Protein AF-A0A380E277-F1 (afdb_monomer)

Nearest PDB structures (foldseek):
  4lj7-assembly2_B  TM=9.696E-01  e=1.689E-12  Thermus thermophilus HB8
  4fcv-assembly1_A  TM=9.835E-01  e=6.042E-12  Thermus thermophilus HB8
  7uix-assembly1_B  TM=9.693E-01  e=2.028E-11  Escherichia coli
  8xoo-assembly1_S  TM=9.632E-01  e=1.785E-11  Streptomyces hawaiiensis
  8a8u-assembly1_D  TM=9.539E-01  e=4.949E-11  Mycobacterium tuberculosis

InterPro domains:
  IPR001270 ClpA/B family [PR00300] (23-41)
  IPR001270 ClpA/B family [PR00300] (52-70)
  IPR001270 ClpA/B family [PR00300] (85-92)
  IPR003959 ATPase, AAA-type, core [PF07724] (7-91)
  IPR027417 P-loop containing nucleoside triphosphate hydrolase [G3DSA:3.40.50.300] (3-92)
  IPR027417 P-loop containing nucleoside triphosphate hydrolase [SSF52540] (8-91)
  IPR028299 ClpA/B, conserved site 2 [PS00871] (8-26)
  IPR050130 ATP-dependent Clp protease/Chaperone ClpA/ClpB [PTHR11638] (8-91)

Solvent-accessible surface area (backbone atoms only — not comparable to full-atom values): 5011 Å² total; per-residue (Å²): 137,78,74,75,49,77,46,78,44,65,21,62,73,23,45,46,78,76,41,45,34,47,42,36,12,23,49,86,95,42,86,54,31,89,77,41,10,59,56,50,48,52,35,65,76,40,39,36,22,37,40,36,52,40,60,56,90,49,32,26,74,71,50,53,58,58,50,48,41,33,74,72,72,31,32,48,69,32,51,85,72,50,78,34,65,39,81,56,39,46,83,83

Structure (mmCIF, N/CA/C/O backbone):
data_AF-A0A380E277-F1
#
_entry.id   AF-A0A380E277-F1
#
loop_
_atom_site.group_PDB
_atom_site.id
_atom_site.type_symbol
_atom_site.label_atom_id
_atom_site.label_alt_id
_atom_site.label_comp_id
_atom_site.label_asym_id
_atom_site.label_entity_id
_atom_site.label_seq_id
_atom_site.pdbx_PDB_ins_code
_atom_site.Cartn_x
_atom_site.Cartn_y
_atom_site.Cartn_z
_atom_site.occupancy
_atom_site.B_iso_or_equiv
_atom_site.auth_seq_id
_atom_site.auth_comp_id
_atom_site.auth_asym_id
_atom_site.auth_atom_id
_atom_site.pdbx_PDB_model_num
ATOM 1 N N . MET A 1 1 ? -16.263 -0.204 15.166 1.00 56.19 1 MET A N 1
ATOM 2 C CA . MET A 1 1 ? -15.488 -0.798 14.058 1.00 56.19 1 MET A CA 1
ATOM 3 C C . MET A 1 1 ? -14.972 -2.143 14.544 1.00 56.19 1 MET A C 1
ATOM 5 O O . MET A 1 1 ? -14.288 -2.155 15.555 1.00 56.19 1 MET A O 1
ATOM 9 N N . ILE A 1 2 ? -15.383 -3.259 13.935 1.00 65.81 2 ILE A N 1
ATOM 10 C CA . ILE A 1 2 ? -14.845 -4.588 14.278 1.00 65.81 2 ILE A CA 1
ATOM 11 C C . ILE A 1 2 ? -13.743 -4.868 13.258 1.00 65.81 2 ILE A C 1
ATOM 13 O O . ILE A 1 2 ? -14.049 -5.018 12.076 1.00 65.81 2 ILE A O 1
ATOM 17 N N . LEU A 1 3 ? -12.486 -4.865 13.701 1.00 72.25 3 LEU A N 1
ATOM 18 C CA . LEU A 1 3 ? -11.344 -5.298 12.892 1.00 72.25 3 LEU A CA 1
ATOM 19 C C . LEU A 1 3 ? -11.507 -6.797 12.615 1.00 72.25 3 LEU A C 1
ATOM 21 O O . LEU A 1 3 ? -11.827 -7.557 13.529 1.00 72.25 3 LEU A O 1
ATOM 25 N N . LYS A 1 4 ? -11.376 -7.209 11.352 1.00 76.38 4 LYS A N 1
ATOM 26 C CA . LYS A 1 4 ? -11.711 -8.567 10.898 1.00 76.38 4 LYS A CA 1
ATOM 27 C C . LYS A 1 4 ? -10.493 -9.423 10.585 1.00 76.38 4 LYS A C 1
ATOM 29 O O . LYS A 1 4 ? -10.597 -10.642 10.685 1.00 76.38 4 LYS A O 1
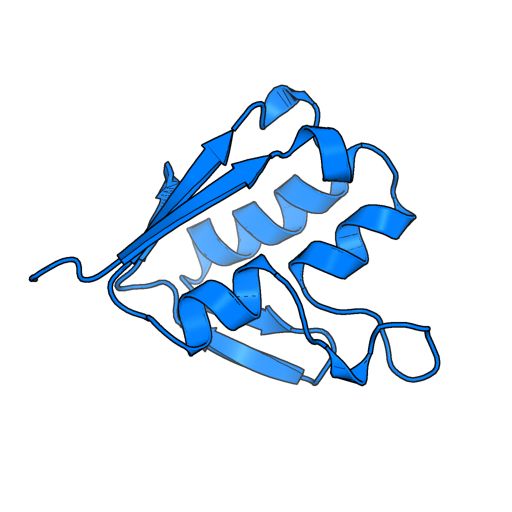ATOM 34 N N . THR A 1 5 ? -9.370 -8.814 10.212 1.00 90.25 5 THR A N 1
ATOM 35 C CA . THR A 1 5 ? -8.149 -9.538 9.842 1.00 90.25 5 THR A CA 1
ATOM 36 C C . THR A 1 5 ? -6.899 -8.851 10.375 1.00 90.25 5 THR A C 1
ATOM 38 O O . THR A 1 5 ? -6.892 -7.643 10.627 1.00 90.25 5 THR A O 1
ATOM 41 N N . TYR A 1 6 ? -5.857 -9.655 10.562 1.00 93.19 6 TYR A N 1
ATOM 42 C CA . TYR A 1 6 ? -4.511 -9.229 10.910 1.00 93.19 6 TYR A CA 1
ATOM 43 C C . TYR A 1 6 ? -3.558 -9.838 9.883 1.00 93.19 6 TYR A C 1
ATOM 45 O O . TYR A 1 6 ? -3.486 -11.063 9.776 1.00 93.19 6 TYR A O 1
ATOM 53 N N . ASP A 1 7 ? -2.856 -8.989 9.139 1.00 95.81 7 ASP A N 1
ATOM 54 C CA . ASP A 1 7 ? -1.870 -9.390 8.140 1.00 95.81 7 ASP A CA 1
ATOM 55 C C . ASP A 1 7 ? -0.511 -8.782 8.510 1.00 95.81 7 ASP A C 1
ATOM 57 O O . ASP A 1 7 ? -0.424 -7.629 8.933 1.00 95.81 7 ASP A O 1
ATOM 61 N N . ARG A 1 8 ? 0.565 -9.558 8.361 1.00 97.25 8 ARG A N 1
ATOM 62 C CA . ARG A 1 8 ? 1.940 -9.103 8.600 1.00 97.25 8 ARG A CA 1
ATOM 63 C C . ARG A 1 8 ? 2.701 -9.089 7.285 1.00 97.25 8 ARG A C 1
ATOM 65 O O . ARG A 1 8 ? 2.669 -10.080 6.556 1.00 97.25 8 ARG A O 1
ATOM 72 N N . ILE A 1 9 ? 3.401 -7.996 7.010 1.00 97.50 9 ILE A N 1
ATOM 73 C CA . ILE A 1 9 ? 4.285 -7.860 5.857 1.00 97.50 9 ILE A CA 1
ATOM 74 C C . ILE A 1 9 ? 5.694 -7.580 6.377 1.00 97.50 9 ILE A C 1
ATOM 76 O O . ILE A 1 9 ? 5.910 -6.599 7.082 1.00 97.50 9 ILE A O 1
ATOM 80 N N . ASP A 1 10 ? 6.628 -8.461 6.033 1.00 98.00 10 ASP A N 1
ATOM 81 C CA . ASP A 1 10 ? 8.047 -8.315 6.347 1.00 98.00 10 ASP A CA 1
ATOM 82 C C . ASP A 1 10 ? 8.690 -7.332 5.357 1.00 98.00 10 ASP A C 1
ATOM 84 O O . ASP A 1 10 ? 8.745 -7.589 4.152 1.00 98.00 10 ASP A O 1
ATOM 88 N N . MET A 1 11 ? 9.129 -6.173 5.847 1.00 98.12 11 MET A N 1
ATOM 89 C CA . MET A 1 11 ? 9.697 -5.104 5.025 1.00 98.12 11 MET A CA 1
ATOM 90 C C . MET A 1 11 ? 11.137 -5.394 4.582 1.00 98.12 11 MET A C 1
ATOM 92 O O . MET A 1 11 ? 11.616 -4.759 3.636 1.00 98.12 11 MET A O 1
ATOM 96 N N . SER A 1 12 ? 11.808 -6.391 5.169 1.00 97.62 12 SER A N 1
ATOM 97 C CA . SER A 1 12 ? 13.119 -6.858 4.698 1.00 97.62 12 SER A CA 1
ATOM 98 C C . SER A 1 12 ? 13.044 -7.485 3.297 1.00 97.62 12 SER A C 1
ATOM 100 O O . SER A 1 12 ? 13.988 -7.397 2.511 1.00 97.62 12 SER A O 1
ATOM 102 N N . GLU A 1 13 ? 11.877 -8.002 2.896 1.00 97.56 13 GLU A N 1
ATOM 103 C CA . GLU A 1 13 ? 11.627 -8.476 1.530 1.00 97.56 13 GLU A CA 1
ATOM 104 C C . GLU A 1 13 ? 11.623 -7.352 0.474 1.00 97.56 13 GLU A C 1
ATOM 106 O O . GLU A 1 13 ? 11.649 -7.617 -0.734 1.00 97.56 13 GLU A O 1
ATOM 111 N N . TYR A 1 14 ? 11.579 -6.095 0.916 1.00 97.50 14 TYR A N 1
ATOM 112 C CA . TYR A 1 14 ? 11.428 -4.904 0.084 1.00 97.50 14 TYR A CA 1
ATOM 113 C C . TYR A 1 14 ? 12.669 -4.004 0.095 1.00 97.50 14 TYR A C 1
ATOM 115 O O . TYR A 1 14 ? 12.578 -2.832 -0.262 1.00 97.50 14 TYR A O 1
ATOM 123 N N . MET A 1 15 ? 13.831 -4.541 0.477 1.00 97.81 15 MET A N 1
ATOM 124 C CA . MET A 1 15 ? 15.119 -3.829 0.478 1.00 97.81 15 MET A CA 1
ATOM 125 C C . MET A 1 15 ? 15.553 -3.359 -0.918 1.00 97.81 15 MET A C 1
ATOM 127 O O . MET A 1 15 ? 16.190 -2.318 -1.068 1.00 97.81 15 MET A O 1
ATOM 131 N N . GLU A 1 16 ? 15.201 -4.124 -1.949 1.00 97.06 16 GLU A N 1
ATOM 132 C CA . GLU A 1 16 ? 15.599 -3.852 -3.325 1.00 97.06 16 GLU A CA 1
ATOM 133 C C . GLU A 1 16 ? 14.531 -3.065 -4.086 1.00 97.06 16 GLU A C 1
ATOM 135 O O . GLU A 1 16 ? 13.337 -3.364 -4.016 1.00 97.06 16 GLU A O 1
ATOM 140 N N . LYS A 1 17 ? 14.959 -2.112 -4.921 1.00 92.56 17 LYS A N 1
ATOM 141 C CA . LYS A 1 17 ? 14.045 -1.235 -5.672 1.00 92.56 17 LYS A CA 1
ATOM 142 C C . LYS A 1 17 ? 13.001 -1.995 -6.500 1.00 92.56 17 LYS A C 1
ATOM 144 O O . LYS A 1 17 ? 11.845 -1.590 -6.577 1.00 92.56 17 LYS A O 1
ATOM 149 N N . HIS A 1 18 ? 13.393 -3.101 -7.129 1.00 91.00 18 HIS A N 1
ATOM 150 C CA . HIS A 1 18 ? 12.478 -3.902 -7.946 1.00 91.00 18 HIS A CA 1
ATOM 151 C C . HIS A 1 18 ? 11.440 -4.654 -7.096 1.00 91.00 18 HIS A C 1
ATOM 153 O O . HIS A 1 18 ? 10.316 -4.865 -7.555 1.00 91.00 18 HIS A O 1
ATOM 159 N N . ALA A 1 19 ? 11.775 -5.002 -5.850 1.00 93.88 19 ALA A N 1
ATOM 160 C CA . ALA A 1 19 ? 10.871 -5.693 -4.941 1.00 93.88 19 ALA A CA 1
ATOM 161 C C . ALA A 1 19 ? 9.720 -4.795 -4.465 1.00 93.88 19 ALA A C 1
ATOM 163 O O . ALA A 1 19 ? 8.633 -5.312 -4.228 1.00 93.88 19 ALA A O 1
ATOM 164 N N . VAL A 1 20 ? 9.906 -3.468 -4.425 1.00 94.62 20 VAL A N 1
ATOM 165 C CA . VAL A 1 20 ? 8.857 -2.480 -4.083 1.00 94.62 20 VAL A CA 1
ATOM 166 C C . VAL A 1 20 ? 7.600 -2.663 -4.933 1.00 94.62 20 VAL A C 1
ATOM 168 O O . VAL A 1 20 ? 6.482 -2.555 -4.433 1.00 94.62 20 VAL A O 1
ATOM 171 N N . SER A 1 21 ? 7.768 -3.024 -6.208 1.00 93.19 21 SER A N 1
ATOM 172 C CA . SER A 1 21 ? 6.637 -3.292 -7.098 1.00 93.19 21 SER A CA 1
ATOM 173 C C . SER A 1 21 ? 5.745 -4.434 -6.599 1.00 93.19 21 SER A C 1
ATOM 175 O O . SER A 1 21 ? 4.544 -4.377 -6.807 1.00 93.19 21 SER A O 1
ATOM 177 N N . ARG A 1 22 ? 6.256 -5.418 -5.845 1.00 94.00 22 ARG A N 1
ATOM 178 C CA . ARG A 1 22 ? 5.424 -6.491 -5.264 1.00 94.00 22 ARG A CA 1
ATOM 179 C C . ARG A 1 22 ? 4.421 -5.970 -4.228 1.00 94.00 22 ARG A C 1
ATOM 181 O O . ARG A 1 22 ? 3.384 -6.594 -4.026 1.00 94.00 22 ARG A O 1
ATOM 188 N N . LEU A 1 23 ? 4.673 -4.809 -3.616 1.00 95.25 23 LEU A N 1
ATOM 189 C CA . LEU A 1 23 ? 3.794 -4.225 -2.600 1.00 95.25 23 LEU A CA 1
ATOM 190 C C . LEU A 1 23 ? 2.493 -3.688 -3.224 1.00 95.25 23 LEU A C 1
ATOM 192 O O . LEU A 1 23 ? 1.414 -3.847 -2.651 1.00 95.25 23 LEU A O 1
ATOM 196 N N . ILE A 1 24 ? 2.598 -3.107 -4.427 1.00 94.88 24 ILE A N 1
ATOM 197 C CA . ILE A 1 24 ? 1.508 -2.430 -5.166 1.00 94.88 24 ILE A CA 1
ATOM 198 C C . ILE A 1 24 ? 1.148 -3.103 -6.509 1.00 94.88 24 ILE A C 1
ATOM 200 O O . ILE A 1 24 ? 0.249 -2.669 -7.230 1.00 94.88 24 ILE A O 1
ATOM 204 N N . GLY A 1 25 ? 1.847 -4.179 -6.848 1.00 93.75 25 GLY A N 1
ATOM 205 C CA . GLY A 1 25 ? 1.745 -4.944 -8.085 1.00 93.75 25 GLY A CA 1
ATOM 206 C C . GLY A 1 25 ? 2.764 -4.498 -9.137 1.00 93.75 25 GLY A C 1
ATOM 207 O O . GLY A 1 25 ? 3.156 -3.328 -9.205 1.00 93.75 25 GLY A O 1
ATOM 208 N N . ALA A 1 26 ? 3.197 -5.445 -9.970 1.00 91.56 26 ALA A N 1
ATOM 209 C CA . ALA A 1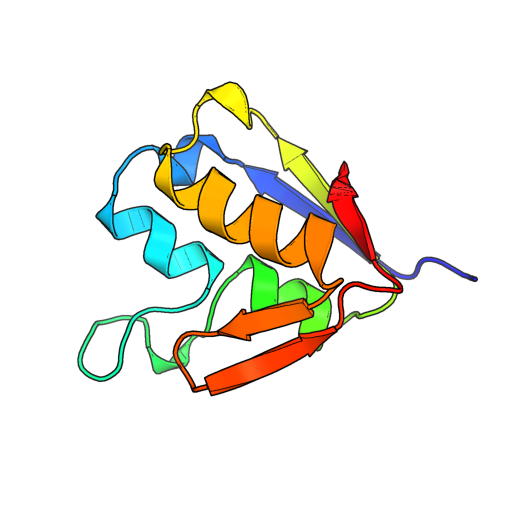 26 ? 4.118 -5.150 -11.057 1.00 91.56 26 ALA A CA 1
ATOM 210 C C . ALA A 1 26 ? 3.421 -4.336 -12.170 1.00 91.56 26 ALA A C 1
ATOM 212 O O . ALA A 1 26 ? 2.226 -4.531 -12.409 1.00 91.56 26 ALA A O 1
ATOM 213 N N . PRO A 1 27 ? 4.130 -3.445 -12.889 1.00 85.75 27 PRO A N 1
ATOM 214 C CA . PRO A 1 27 ? 3.555 -2.709 -14.014 1.00 85.75 27 PRO A CA 1
ATOM 215 C C . PRO A 1 27 ? 3.084 -3.638 -15.151 1.00 85.75 27 PRO A C 1
ATOM 217 O O . PRO A 1 27 ? 3.582 -4.763 -15.267 1.00 85.75 27 PRO A O 1
ATOM 220 N N . PRO A 1 28 ? 2.178 -3.180 -16.038 1.00 86.06 28 PRO A N 1
ATOM 221 C CA . PRO A 1 28 ? 1.799 -3.936 -17.229 1.00 86.06 28 PRO A CA 1
ATOM 222 C C . PRO A 1 28 ? 3.026 -4.369 -18.044 1.00 86.06 28 PRO A C 1
ATOM 224 O O . PRO A 1 28 ? 3.899 -3.555 -18.342 1.00 86.06 28 PRO A O 1
ATOM 227 N N . GLY A 1 29 ? 3.094 -5.655 -18.401 1.00 84.12 29 GLY A N 1
ATOM 228 C CA . GLY A 1 29 ? 4.218 -6.238 -19.148 1.00 84.12 29 GLY A CA 1
ATOM 229 C C . GLY A 1 29 ? 5.343 -6.836 -18.292 1.00 84.12 29 GLY A C 1
ATOM 230 O O . GLY A 1 29 ? 6.278 -7.399 -18.857 1.00 84.12 29 GLY A O 1
ATOM 231 N N . TYR A 1 30 ? 5.249 -6.771 -16.960 1.00 84.88 30 TYR A N 1
ATOM 232 C CA . TYR A 1 30 ? 6.186 -7.421 -16.035 1.00 84.88 30 TYR A CA 1
ATOM 233 C C . TYR A 1 30 ? 5.587 -8.689 -15.407 1.00 84.88 30 TYR A C 1
ATOM 235 O O . TYR A 1 30 ? 4.370 -8.818 -15.251 1.00 84.88 30 TYR A O 1
ATOM 243 N N . ILE A 1 31 ? 6.453 -9.634 -15.023 1.00 84.44 31 ILE A N 1
ATOM 244 C CA . ILE A 1 31 ? 6.054 -10.838 -14.275 1.00 84.44 31 ILE A CA 1
ATOM 245 C C . ILE A 1 31 ? 5.402 -10.410 -12.952 1.00 84.44 31 ILE A C 1
ATOM 247 O O . ILE A 1 31 ? 5.911 -9.521 -12.271 1.00 84.44 31 ILE A O 1
ATOM 251 N N . GLY A 1 32 ? 4.275 -11.036 -12.601 1.00 80.81 32 GLY A N 1
ATOM 252 C CA . GLY A 1 32 ? 3.512 -10.708 -11.392 1.00 80.81 32 GLY A CA 1
ATOM 253 C C . GLY A 1 32 ? 2.507 -9.562 -11.564 1.00 80.81 32 GLY A C 1
ATOM 254 O O . GLY A 1 32 ? 1.851 -9.187 -10.595 1.00 80.81 32 GLY A O 1
ATOM 255 N N . HIS A 1 33 ? 2.327 -9.018 -12.778 1.00 85.25 33 HIS A N 1
ATOM 256 C CA . HIS A 1 33 ? 1.297 -8.000 -13.028 1.00 85.25 33 HIS A CA 1
ATOM 257 C C . HIS A 1 33 ? -0.097 -8.512 -12.644 1.00 85.25 33 HIS A C 1
ATOM 259 O O . HIS A 1 33 ? -0.853 -7.820 -11.964 1.00 85.25 33 HIS A O 1
ATOM 265 N N . ASP A 1 34 ? -0.432 -9.751 -13.012 1.00 84.44 34 ASP A N 1
ATOM 266 C CA . ASP A 1 34 ? -1.761 -10.310 -12.762 1.00 84.44 34 ASP A CA 1
ATOM 267 C C . ASP A 1 34 ? -2.045 -10.593 -11.281 1.00 84.44 34 ASP A C 1
ATOM 269 O O . ASP A 1 34 ? -3.202 -10.487 -10.867 1.00 84.44 34 ASP A O 1
ATOM 273 N N . GLU A 1 35 ? -1.011 -10.824 -10.472 1.00 84.88 35 GLU A N 1
ATOM 274 C CA . GLU A 1 35 ? -1.113 -11.160 -9.045 1.00 84.88 35 GLU A CA 1
ATOM 275 C C . GLU A 1 35 ? -1.562 -9.967 -8.181 1.00 84.88 35 GLU A C 1
ATOM 277 O O . GLU A 1 35 ? -2.215 -10.156 -7.153 1.00 84.88 35 GLU A O 1
ATOM 282 N N . GLY A 1 36 ? -1.312 -8.734 -8.642 1.00 88.75 36 GLY A N 1
ATOM 283 C CA . GLY A 1 36 ? -1.564 -7.516 -7.868 1.00 88.75 36 GLY A CA 1
ATOM 284 C C . GLY A 1 36 ? -0.521 -7.298 -6.767 1.00 88.75 36 GLY A C 1
ATOM 285 O O . GLY A 1 36 ? 0.449 -8.040 -6.652 1.00 88.75 36 GLY A O 1
ATOM 286 N N . GLY A 1 37 ? -0.688 -6.237 -5.977 1.00 95.00 37 GLY A N 1
ATOM 287 C CA . GLY A 1 37 ? 0.242 -5.924 -4.892 1.00 95.00 37 GLY A CA 1
ATOM 288 C C . GLY A 1 37 ? -0.152 -6.567 -3.578 1.00 95.00 37 GLY A C 1
ATOM 289 O O . GL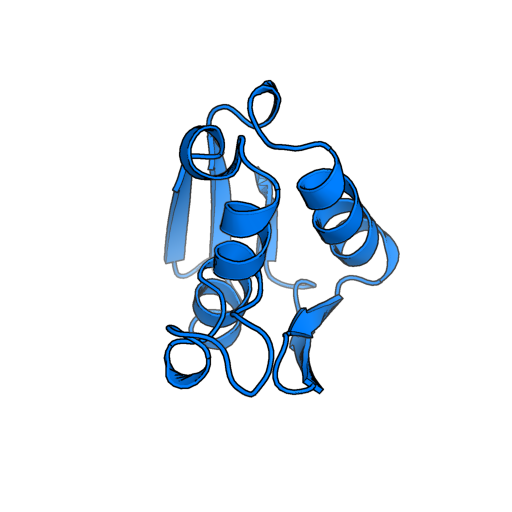Y A 1 37 ? -1.327 -6.499 -3.215 1.00 95.00 37 GLY A O 1
ATOM 290 N N . GLN A 1 38 ? 0.814 -7.108 -2.834 1.00 95.56 38 GLN A N 1
ATOM 291 C CA . GLN A 1 38 ? 0.577 -7.756 -1.541 1.00 95.56 38 GLN A CA 1
ATOM 292 C C . GLN A 1 38 ? -0.213 -6.854 -0.578 1.00 95.56 38 GLN A C 1
ATOM 294 O O . GLN A 1 38 ? -1.229 -7.283 -0.033 1.00 95.56 38 GLN A O 1
ATOM 299 N N . LEU A 1 39 ? 0.196 -5.590 -0.421 1.00 96.75 39 LEU A N 1
ATOM 300 C CA . LEU A 1 39 ? -0.473 -4.633 0.465 1.00 96.75 39 LEU A CA 1
ATOM 301 C C . LEU A 1 39 ? -1.853 -4.242 -0.077 1.00 96.75 39 LEU A C 1
ATOM 303 O O . LEU A 1 39 ? -2.854 -4.280 0.638 1.00 96.75 39 LEU A O 1
ATOM 307 N N . THR A 1 40 ? -1.912 -3.896 -1.364 1.00 96.44 40 THR A N 1
ATOM 308 C CA . THR A 1 40 ? -3.154 -3.436 -2.003 1.00 96.44 40 THR A CA 1
ATOM 309 C C . THR A 1 40 ? -4.232 -4.518 -2.022 1.00 96.44 40 THR A C 1
ATOM 311 O O . THR A 1 40 ? -5.396 -4.229 -1.764 1.00 96.44 40 THR A O 1
ATOM 314 N N . GLU A 1 41 ? -3.869 -5.776 -2.275 1.00 95.50 41 GLU A N 1
ATOM 315 C CA . GLU A 1 41 ? -4.807 -6.895 -2.318 1.00 95.50 41 GLU A CA 1
ATOM 316 C C . GLU A 1 41 ? -5.244 -7.334 -0.918 1.00 95.50 41 GLU A C 1
ATOM 318 O O . GLU A 1 41 ? -6.420 -7.665 -0.753 1.00 95.50 41 GLU A O 1
ATOM 323 N N . ALA A 1 42 ? -4.362 -7.285 0.090 1.00 95.00 42 ALA A N 1
ATOM 324 C CA . ALA A 1 42 ? -4.728 -7.564 1.480 1.00 95.00 42 ALA A CA 1
ATOM 325 C C . ALA A 1 42 ? -5.850 -6.625 1.954 1.00 95.00 42 ALA A C 1
ATOM 327 O O . ALA A 1 42 ? -6.912 -7.082 2.389 1.00 95.00 42 ALA A O 1
ATOM 328 N N . VAL A 1 43 ? -5.674 -5.316 1.748 1.00 96.50 43 VAL A N 1
ATOM 329 C CA . VAL A 1 43 ? -6.665 -4.301 2.137 1.00 96.50 43 VAL A CA 1
ATOM 330 C C . VAL A 1 43 ? -7.903 -4.333 1.242 1.00 96.50 43 VAL A C 1
ATOM 332 O O . VAL A 1 43 ? -9.026 -4.259 1.736 1.00 96.50 43 VAL A O 1
ATOM 335 N N . ARG A 1 44 ? -7.750 -4.524 -0.075 1.00 94.81 44 ARG A N 1
ATOM 336 C CA . ARG A 1 44 ? -8.897 -4.624 -0.994 1.00 94.81 44 ARG A CA 1
ATOM 337 C C . ARG A 1 44 ? -9.813 -5.802 -0.652 1.00 94.81 44 ARG A C 1
ATOM 339 O O . ARG A 1 44 ? -11.028 -5.687 -0.801 1.00 94.81 44 ARG A O 1
ATOM 346 N N . ARG A 1 45 ? -9.245 -6.937 -0.231 1.00 94.12 45 ARG A N 1
ATOM 347 C CA . ARG A 1 45 ? -10.008 -8.129 0.176 1.00 94.12 45 ARG A CA 1
ATOM 348 C C . ARG A 1 45 ? -10.610 -7.964 1.568 1.00 94.12 45 ARG A C 1
ATOM 350 O O . ARG A 1 45 ? -11.748 -8.378 1.772 1.00 94.12 45 ARG A O 1
ATOM 357 N N . ASN A 1 46 ? -9.883 -7.330 2.489 1.00 95.31 46 ASN A N 1
ATOM 358 C CA . ASN A 1 46 ? -10.317 -7.090 3.864 1.00 95.31 46 ASN A CA 1
ATOM 359 C C . ASN A 1 46 ? -10.080 -5.623 4.277 1.00 95.31 46 ASN A C 1
ATOM 361 O O . ASN A 1 46 ? -9.075 -5.321 4.920 1.00 95.31 46 ASN A O 1
ATOM 365 N N . PRO A 1 47 ? -11.019 -4.701 3.978 1.00 94.50 47 PRO A N 1
ATOM 366 C CA . PRO A 1 47 ? -10.827 -3.269 4.254 1.00 94.50 47 PRO A CA 1
ATOM 367 C C . PRO A 1 47 ? -10.774 -2.902 5.745 1.00 94.50 47 PRO A C 1
ATOM 369 O O . PRO A 1 47 ? -10.273 -1.841 6.106 1.00 94.50 47 PRO A O 1
ATOM 372 N N . TYR A 1 48 ? -11.319 -3.765 6.608 1.00 96.62 48 TYR A N 1
ATOM 373 C CA . TYR A 1 48 ? -11.318 -3.617 8.066 1.00 96.62 48 TYR A CA 1
ATOM 374 C C . TYR A 1 48 ? -10.223 -4.494 8.673 1.00 96.62 48 TYR A C 1
ATOM 376 O O . TYR A 1 48 ? -10.515 -5.554 9.235 1.00 96.62 48 TYR A O 1
ATOM 384 N N . SER A 1 49 ? -8.973 -4.080 8.519 1.00 95.06 49 SER A N 1
ATOM 385 C CA . SER A 1 49 ? -7.803 -4.893 8.851 1.00 95.06 49 SER A CA 1
ATOM 386 C C . SER A 1 49 ? -6.769 -4.124 9.664 1.00 95.06 49 SER A C 1
ATOM 388 O O . SER A 1 49 ? -6.789 -2.895 9.751 1.00 95.06 49 SER A O 1
ATOM 390 N N . VAL A 1 50 ? -5.877 -4.879 10.295 1.00 97.06 50 VAL A N 1
ATOM 391 C CA . VAL A 1 50 ? -4.624 -4.372 10.849 1.00 97.06 50 VAL A CA 1
ATOM 392 C C . VAL A 1 50 ? -3.495 -4.945 10.003 1.00 97.06 50 VAL A C 1
ATOM 394 O O . VAL A 1 50 ? -3.413 -6.164 9.858 1.00 97.06 50 VAL A O 1
ATOM 397 N N . ILE A 1 51 ? -2.647 -4.079 9.456 1.00 97.44 51 ILE A N 1
ATOM 398 C CA . ILE A 1 51 ? -1.452 -4.462 8.707 1.00 97.44 51 ILE A CA 1
ATOM 399 C C . ILE A 1 51 ? -0.236 -4.114 9.558 1.00 97.44 51 ILE A C 1
ATOM 401 O O . ILE A 1 51 ? -0.004 -2.937 9.816 1.00 97.44 51 ILE A O 1
ATOM 405 N N . LEU A 1 52 ? 0.525 -5.121 9.984 1.00 98.00 52 LEU A N 1
ATOM 406 C CA . LEU A 1 52 ? 1.825 -4.919 10.625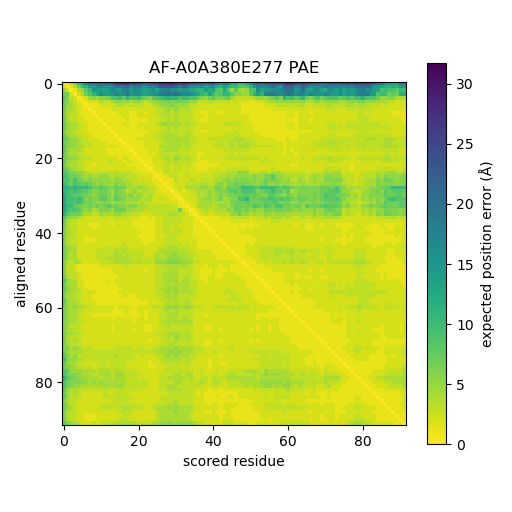 1.00 98.00 52 LEU A CA 1
ATOM 407 C C . LEU A 1 52 ? 2.924 -4.849 9.557 1.00 98.00 52 LEU A C 1
ATOM 409 O O . LEU A 1 52 ? 3.085 -5.798 8.785 1.00 98.00 52 LEU A O 1
ATOM 413 N N . LEU A 1 53 ? 3.684 -3.758 9.548 1.00 98.19 53 LEU A N 1
ATOM 414 C CA . LEU A 1 53 ? 4.875 -3.537 8.732 1.00 98.19 53 LEU A CA 1
ATOM 415 C C . LEU A 1 53 ? 6.117 -3.875 9.574 1.00 98.19 53 LEU A C 1
ATOM 417 O O . LEU A 1 53 ? 6.691 -3.018 10.244 1.00 98.19 53 LEU A O 1
ATOM 421 N N . ASP A 1 54 ? 6.507 -5.148 9.572 1.00 97.94 54 ASP A N 1
ATOM 422 C CA . ASP A 1 54 ? 7.634 -5.651 10.368 1.00 97.94 54 ASP A CA 1
ATOM 423 C C . ASP A 1 54 ? 8.968 -5.216 9.740 1.00 97.94 54 ASP A C 1
ATOM 425 O O . ASP A 1 54 ? 9.081 -5.196 8.517 1.00 97.94 54 ASP A O 1
ATOM 429 N N . GLU A 1 55 ? 9.966 -4.861 10.552 1.00 98.12 55 GLU A N 1
ATOM 430 C CA . GLU A 1 55 ? 11.285 -4.365 10.103 1.00 98.12 55 GLU A CA 1
ATOM 431 C C . GLU A 1 55 ? 11.239 -3.207 9.077 1.00 98.12 55 GLU A C 1
ATOM 433 O O . GLU A 1 55 ? 12.039 -3.149 8.136 1.00 98.12 55 GLU A O 1
ATOM 438 N N . VAL A 1 56 ? 10.297 -2.263 9.216 1.00 97.62 56 VAL A N 1
ATOM 439 C CA . VAL A 1 56 ? 10.094 -1.164 8.246 1.00 97.62 56 VAL A CA 1
ATOM 440 C C . VAL A 1 56 ? 11.343 -0.322 7.975 1.00 97.62 56 VAL A C 1
ATOM 442 O O . VAL A 1 56 ? 11.504 0.215 6.881 1.00 97.62 56 VAL A O 1
ATOM 445 N N . GLU A 1 57 ? 12.278 -0.252 8.919 1.00 97.69 57 GLU A N 1
ATOM 446 C CA . GLU A 1 57 ? 13.560 0.427 8.746 1.00 97.69 57 GLU A CA 1
ATOM 447 C C . GLU A 1 57 ? 14.491 -0.236 7.715 1.00 97.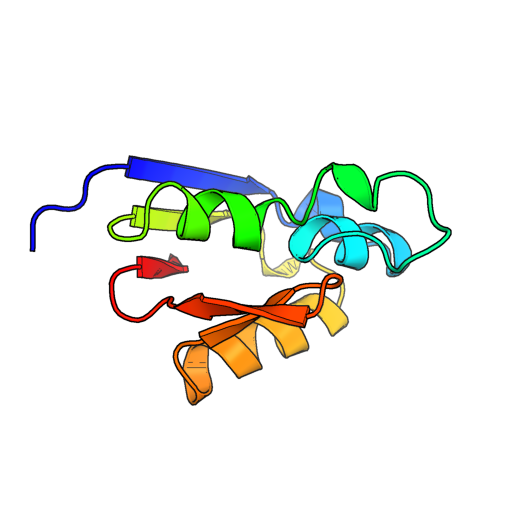69 57 GLU A C 1
ATOM 449 O O . GLU A 1 57 ? 15.478 0.377 7.304 1.00 97.69 57 GLU A O 1
ATOM 454 N N . LYS A 1 58 ? 14.209 -1.480 7.302 1.00 98.00 58 LYS A N 1
ATOM 455 C CA . LYS A 1 58 ? 14.966 -2.217 6.279 1.00 98.00 58 LYS A CA 1
ATOM 456 C C . LYS A 1 58 ? 14.461 -1.970 4.862 1.00 98.00 58 LYS A C 1
ATOM 458 O O . LYS A 1 58 ? 15.220 -2.188 3.920 1.00 98.00 58 LYS A O 1
ATOM 463 N N . ALA A 1 59 ? 13.214 -1.536 4.689 1.00 98.12 59 ALA A N 1
ATOM 464 C CA . ALA A 1 59 ? 12.634 -1.347 3.364 1.00 98.12 59 ALA A CA 1
ATOM 465 C C . ALA A 1 59 ? 13.396 -0.308 2.525 1.00 98.12 59 ALA A C 1
ATOM 467 O O . ALA A 1 59 ? 13.956 0.667 3.033 1.00 98.12 59 ALA A O 1
ATOM 468 N N . HIS A 1 60 ? 13.355 -0.488 1.203 1.00 98.31 60 HIS A N 1
ATOM 469 C CA . HIS A 1 60 ? 13.832 0.512 0.257 1.00 98.31 60 HIS A CA 1
ATOM 470 C C . HIS A 1 60 ? 13.094 1.841 0.459 1.00 98.31 60 HIS A C 1
ATOM 472 O O . HIS A 1 60 ? 11.893 1.868 0.733 1.00 98.31 60 HIS A O 1
ATOM 478 N N . THR A 1 61 ? 13.783 2.960 0.233 1.00 97.12 61 THR A N 1
ATOM 479 C CA . THR A 1 61 ? 13.229 4.302 0.466 1.00 97.12 61 THR A CA 1
ATOM 480 C C . THR A 1 61 ? 11.938 4.578 -0.315 1.00 97.12 61 THR A C 1
ATOM 482 O O . THR A 1 61 ? 11.047 5.259 0.183 1.00 97.12 61 THR A O 1
ATOM 485 N N . ASP A 1 62 ? 11.793 3.995 -1.508 1.00 96.56 62 ASP A N 1
ATOM 486 C CA . ASP A 1 62 ? 10.575 4.108 -2.326 1.00 96.56 62 ASP A CA 1
ATOM 487 C C . ASP A 1 62 ? 9.322 3.494 -1.662 1.00 96.56 62 ASP A C 1
ATOM 489 O O . ASP A 1 62 ? 8.210 3.899 -2.002 1.00 96.56 62 ASP A O 1
ATOM 493 N N . VAL A 1 63 ? 9.461 2.577 -0.692 1.00 97.50 63 VAL A N 1
ATOM 494 C CA . VAL A 1 63 ? 8.321 2.083 0.108 1.00 97.50 63 VAL A CA 1
ATOM 495 C C . VAL A 1 63 ? 7.707 3.220 0.919 1.00 97.50 63 VAL A C 1
ATOM 497 O O . VAL A 1 63 ? 6.485 3.322 1.005 1.00 97.50 63 VAL A O 1
ATOM 500 N N . PHE A 1 64 ? 8.521 4.134 1.453 1.00 96.75 64 PHE A N 1
ATOM 501 C CA . PHE A 1 64 ? 8.001 5.267 2.214 1.00 96.75 64 PHE A CA 1
ATOM 502 C C . PHE A 1 64 ? 7.159 6.200 1.350 1.00 96.75 64 PHE A C 1
ATOM 504 O O . PHE A 1 64 ? 6.201 6.756 1.862 1.00 96.75 64 PHE A O 1
ATOM 511 N N . ASN A 1 65 ? 7.420 6.322 0.045 1.00 95.44 65 ASN A N 1
ATOM 512 C CA . ASN A 1 65 ? 6.547 7.100 -0.842 1.00 95.44 65 ASN A CA 1
ATOM 513 C C . ASN A 1 65 ? 5.136 6.494 -0.920 1.00 95.44 65 ASN A C 1
ATOM 515 O O . ASN A 1 65 ? 4.145 7.220 -0.884 1.00 95.44 65 ASN A O 1
ATOM 519 N N . VAL A 1 66 ? 5.045 5.160 -0.962 1.00 95.69 66 VAL A N 1
ATOM 520 C CA . VAL A 1 66 ? 3.768 4.433 -0.918 1.00 95.69 66 VAL A CA 1
ATOM 521 C C . VAL A 1 66 ? 3.067 4.653 0.425 1.00 95.69 66 VAL A C 1
ATOM 523 O O . VAL A 1 66 ? 1.877 4.965 0.456 1.00 95.69 66 VAL A O 1
ATOM 526 N N . LEU A 1 67 ? 3.801 4.528 1.535 1.00 97.50 67 LEU A N 1
ATOM 527 C CA . LEU A 1 67 ? 3.250 4.741 2.876 1.00 97.50 67 LEU A CA 1
ATOM 528 C C . LEU A 1 67 ? 2.791 6.187 3.078 1.00 97.50 67 LEU A C 1
ATOM 530 O O . LEU A 1 67 ? 1.706 6.406 3.603 1.00 97.50 67 LEU A O 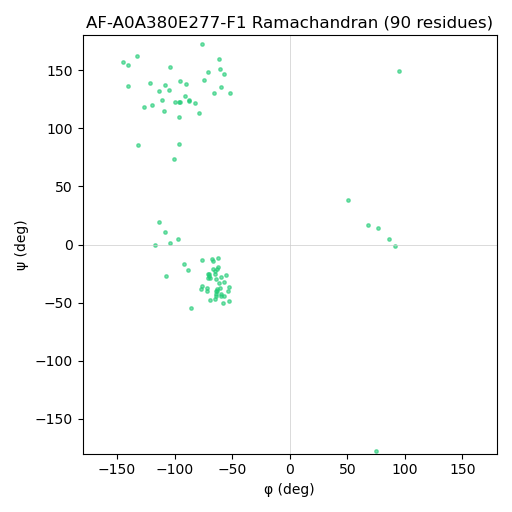1
ATOM 534 N N . LEU A 1 68 ? 3.568 7.170 2.623 1.00 97.12 68 LEU A N 1
ATOM 535 C CA . LEU A 1 68 ? 3.220 8.587 2.701 1.00 97.12 68 LEU A CA 1
ATOM 536 C C . LEU A 1 68 ? 1.918 8.885 1.955 1.00 97.12 68 LEU A C 1
ATOM 538 O O . LEU A 1 68 ? 1.066 9.574 2.504 1.00 97.12 68 LEU A O 1
ATOM 542 N N . GLN A 1 69 ? 1.721 8.313 0.764 1.00 95.75 69 GLN A N 1
ATOM 543 C CA . GLN A 1 69 ? 0.458 8.458 0.038 1.00 95.75 69 GLN A CA 1
ATOM 544 C C . GLN A 1 69 ? -0.730 7.909 0.845 1.00 95.75 69 GLN A C 1
ATOM 546 O O . GLN A 1 69 ? -1.768 8.565 0.943 1.00 95.75 69 GLN A O 1
ATOM 551 N N . ILE A 1 70 ? -0.576 6.735 1.467 1.00 97.62 70 ILE A N 1
ATOM 552 C CA . ILE A 1 70 ? -1.625 6.157 2.317 1.00 97.62 70 ILE A CA 1
ATOM 553 C C . ILE A 1 70 ? -1.896 7.044 3.538 1.00 97.62 70 ILE A C 1
ATOM 555 O O . ILE A 1 70 ? -3.055 7.262 3.882 1.00 97.62 70 ILE A O 1
ATOM 559 N N . LEU A 1 71 ? -0.849 7.535 4.200 1.00 97.50 71 LEU A N 1
ATOM 560 C CA . LEU A 1 71 ? -0.963 8.329 5.424 1.00 97.50 71 LEU A CA 1
ATOM 561 C C . LEU A 1 71 ? -1.568 9.719 5.176 1.00 97.50 71 LEU A C 1
ATOM 563 O O . LEU A 1 71 ? -2.221 10.246 6.073 1.00 97.50 71 L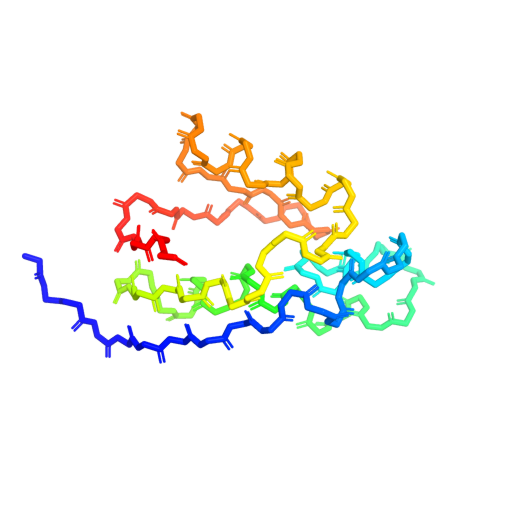EU A O 1
ATOM 567 N N . ASP A 1 72 ? -1.378 10.289 3.985 1.00 97.31 72 ASP A N 1
ATOM 568 C CA . ASP A 1 72 ? -1.925 11.597 3.607 1.00 97.31 72 ASP A CA 1
ATOM 569 C C . ASP A 1 72 ? -3.363 11.479 3.065 1.00 97.31 72 ASP A C 1
ATOM 571 O O . ASP A 1 72 ? -4.307 12.065 3.599 1.00 97.31 72 ASP A O 1
ATOM 575 N N . GLU A 1 73 ? -3.580 10.646 2.041 1.00 97.00 73 GLU A N 1
ATOM 576 C CA . GLU A 1 73 ? -4.869 10.568 1.335 1.00 97.00 73 GLU A CA 1
ATOM 577 C C . GLU A 1 73 ? -5.830 9.512 1.914 1.00 97.00 73 GLU A C 1
ATOM 579 O O . GLU A 1 73 ? -7.035 9.506 1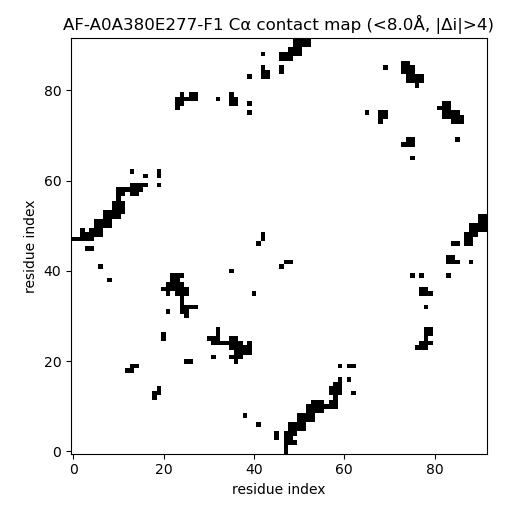.619 1.00 97.00 73 GLU A O 1
ATOM 584 N N . GLY A 1 74 ? -5.320 8.570 2.711 1.00 97.12 74 GLY A N 1
ATOM 585 C CA . GLY A 1 74 ? -6.062 7.385 3.148 1.00 97.12 74 GLY A CA 1
ATOM 586 C C . GLY A 1 74 ? -6.364 6.410 2.007 1.00 97.12 74 GLY A C 1
ATOM 587 O O . GLY A 1 74 ? -7.279 5.592 2.129 1.00 97.12 74 GLY A O 1
ATOM 588 N N . ARG A 1 75 ? -5.666 6.523 0.869 1.00 97.31 75 ARG A N 1
ATOM 589 C CA . ARG A 1 75 ? -5.875 5.714 -0.339 1.00 97.31 75 ARG A CA 1
ATOM 590 C C . ARG A 1 75 ? -4.559 5.431 -1.046 1.00 97.31 75 ARG A C 1
ATOM 592 O O . ARG A 1 75 ? -3.601 6.179 -0.914 1.00 97.31 75 ARG A O 1
ATOM 599 N N . LEU A 1 76 ? -4.546 4.366 -1.837 1.00 97.00 76 LEU A N 1
ATOM 600 C CA . LEU A 1 76 ? -3.421 4.019 -2.696 1.00 97.00 76 LEU A CA 1
ATOM 601 C C . LEU A 1 76 ? -3.928 3.506 -4.038 1.00 97.00 76 LEU A C 1
ATOM 603 O O . LEU A 1 76 ? -4.861 2.705 -4.082 1.00 97.00 76 LEU A O 1
ATOM 607 N N . THR A 1 77 ? -3.307 3.946 -5.127 1.00 94.88 77 THR A N 1
ATOM 608 C CA . THR A 1 77 ? -3.588 3.419 -6.466 1.00 94.88 77 THR A CA 1
ATOM 609 C C . THR A 1 77 ? -2.567 2.344 -6.806 1.00 94.88 77 THR A C 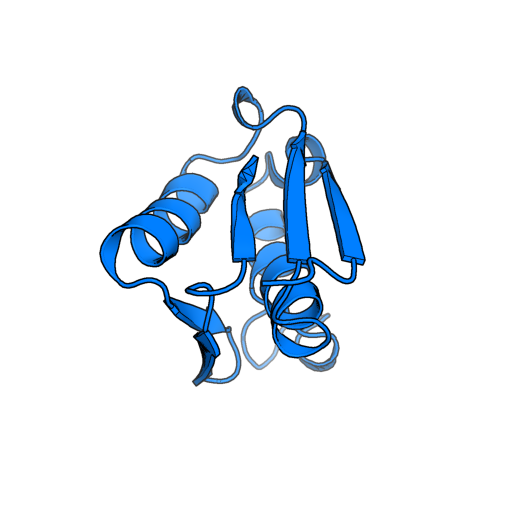1
ATOM 611 O O . THR A 1 77 ? -1.365 2.593 -6.776 1.00 94.88 77 THR A O 1
ATOM 614 N N . ASP A 1 78 ? -3.047 1.144 -7.115 1.00 93.56 78 ASP A N 1
ATOM 615 C CA . ASP A 1 78 ? -2.185 0.033 -7.502 1.00 93.56 78 ASP A CA 1
ATOM 616 C C . ASP A 1 78 ? -1.672 0.169 -8.949 1.00 93.56 78 ASP A C 1
ATOM 618 O O . ASP A 1 78 ? -2.103 1.023 -9.729 1.00 93.56 78 ASP A O 1
ATOM 622 N N . SER A 1 79 ? -0.762 -0.719 -9.342 1.00 90.19 79 SER A N 1
ATOM 623 C CA . SER A 1 79 ? -0.197 -0.773 -10.704 1.00 90.19 79 SER A CA 1
ATOM 624 C C . SER A 1 79 ? -1.211 -1.060 -11.823 1.00 90.19 79 SER A C 1
ATOM 626 O O . SER A 1 79 ? -0.883 -0.901 -13.001 1.00 90.19 79 SER A O 1
ATOM 628 N N . LYS A 1 80 ? -2.443 -1.463 -11.485 1.00 89.38 80 LYS A N 1
ATOM 629 C CA . LYS A 1 80 ? -3.559 -1.664 -12.422 1.00 89.38 80 LYS A CA 1
ATOM 630 C C . LYS A 1 80 ? -4.498 -0.454 -12.484 1.00 89.38 80 LYS A C 1
ATOM 632 O O . LYS A 1 80 ? -5.536 -0.525 -13.139 1.00 89.38 80 LYS A O 1
ATOM 637 N N . GLY A 1 81 ? -4.170 0.643 -11.798 1.00 90.88 81 GLY A N 1
ATOM 638 C CA . GLY A 1 81 ? -4.999 1.845 -11.733 1.00 90.88 81 GLY A CA 1
ATOM 639 C C . GLY A 1 81 ? -6.203 1.720 -10.795 1.00 90.88 81 GLY A C 1
ATOM 640 O O . GLY A 1 81 ? -7.121 2.538 -10.865 1.00 90.88 81 GLY A O 1
ATOM 641 N N . ARG A 1 82 ? -6.242 0.707 -9.922 1.00 92.38 82 ARG A N 1
ATOM 642 C CA . ARG A 1 82 ? -7.330 0.514 -8.955 1.00 92.38 82 ARG A CA 1
ATOM 643 C C . ARG A 1 82 ? -7.020 1.296 -7.681 1.00 92.38 82 ARG A C 1
ATOM 645 O O . ARG A 1 82 ? -5.982 1.083 -7.063 1.00 92.38 82 ARG A O 1
ATOM 652 N N . SER A 1 83 ? -7.938 2.169 -7.267 1.00 95.69 83 SER A N 1
ATOM 653 C CA . SER A 1 83 ? -7.842 2.888 -5.990 1.00 95.69 83 SER A CA 1
ATOM 654 C C . SER A 1 83 ? -8.341 2.007 -4.841 1.00 95.69 83 SER A C 1
ATOM 656 O O . SER A 1 83 ? -9.490 1.559 -4.849 1.00 95.69 83 SER A O 1
ATOM 658 N N . VAL A 1 84 ? -7.479 1.761 -3.858 1.00 97.62 84 VAL A N 1
ATOM 659 C CA . VAL A 1 84 ? -7.758 0.994 -2.639 1.00 97.62 84 VAL A CA 1
ATOM 660 C C . VAL A 1 84 ? -7.899 1.960 -1.463 1.00 97.62 84 VAL A C 1
ATOM 662 O O . VAL A 1 84 ? -7.087 2.869 -1.303 1.00 97.62 84 VAL A O 1
ATOM 665 N N . ASP A 1 85 ? -8.948 1.779 -0.657 1.00 97.44 85 ASP A N 1
ATOM 666 C CA . ASP A 1 85 ? -9.265 2.635 0.493 1.00 97.44 85 ASP A CA 1
ATOM 667 C C . ASP A 1 85 ? -8.703 2.045 1.794 1.00 97.44 85 ASP A C 1
ATOM 669 O O . ASP A 1 85 ? -9.042 0.920 2.158 1.00 97.44 85 ASP A O 1
ATOM 673 N N . PHE A 1 86 ? -7.869 2.819 2.489 1.00 97.94 86 PHE A N 1
ATOM 674 C CA . PHE A 1 86 ? -7.196 2.448 3.736 1.00 97.94 86 PHE A CA 1
ATOM 675 C C . PHE A 1 86 ? -7.839 3.094 4.970 1.00 97.94 86 PHE A C 1
ATOM 677 O O . PHE A 1 86 ? -7.396 2.850 6.087 1.00 97.94 86 PHE A O 1
ATOM 684 N N . LYS A 1 87 ? -8.916 3.880 4.829 1.00 96.19 87 LYS A N 1
ATOM 685 C CA . LYS A 1 87 ? -9.525 4.622 5.953 1.00 96.19 87 LYS A CA 1
ATOM 686 C C . LYS A 1 87 ? -10.070 3.740 7.080 1.00 96.19 87 LYS A C 1
ATOM 688 O O . LYS A 1 87 ? -10.296 4.236 8.179 1.00 96.19 87 LYS A O 1
ATOM 693 N N . ASN A 1 88 ? -10.313 2.456 6.815 1.00 96.25 88 ASN A N 1
ATOM 694 C CA . ASN A 1 88 ? -10.755 1.475 7.815 1.00 96.25 88 ASN A CA 1
ATOM 695 C C . ASN A 1 88 ? -9.659 0.460 8.185 1.00 96.25 88 ASN A C 1
ATOM 697 O O . ASN A 1 88 ? -9.940 -0.538 8.851 1.00 96.25 88 ASN A O 1
ATOM 701 N N . THR A 1 89 ? -8.428 0.710 7.745 1.00 96.88 89 THR A N 1
ATOM 702 C CA . THR A 1 89 ? -7.256 -0.126 7.984 1.00 96.88 89 THR A CA 1
ATOM 703 C C . THR A 1 89 ? -6.325 0.569 8.970 1.00 96.88 89 THR A C 1
ATOM 705 O O . THR A 1 89 ? -6.092 1.770 8.873 1.00 96.88 89 THR A O 1
ATOM 708 N N . ILE A 1 90 ? -5.782 -0.185 9.924 1.00 96.75 90 ILE A N 1
ATOM 709 C CA . ILE A 1 90 ? -4.739 0.300 10.832 1.00 96.75 90 ILE A CA 1
ATOM 710 C C . ILE A 1 90 ? -3.397 -0.200 10.302 1.00 96.75 90 ILE A C 1
ATOM 712 O O . ILE A 1 90 ? -3.218 -1.406 10.161 1.00 96.75 90 ILE A O 1
ATOM 716 N N . LEU A 1 91 ? -2.470 0.714 10.022 1.00 96.81 91 LEU A N 1
ATOM 717 C CA . LEU A 1 91 ? -1.067 0.380 9.772 1.00 96.81 91 LEU A CA 1
ATOM 718 C C . LEU A 1 91 ? -0.312 0.430 11.106 1.00 96.81 91 LEU A C 1
ATOM 720 O O . LEU A 1 91 ? -0.432 1.424 11.827 1.00 96.81 91 LEU A O 1
ATOM 724 N N . LEU A 1 92 ? 0.413 -0.639 11.433 1.00 95.81 92 LEU A N 1
ATOM 725 C CA . LEU A 1 92 ? 1.252 -0.779 12.627 1.00 95.81 92 LEU A CA 1
ATOM 726 C C . LEU A 1 92 ? 2.711 -0.991 12.248 1.00 95.81 92 LEU A C 1
ATOM 728 O O . LEU A 1 92 ? 2.946 -1.721 11.261 1.00 95.81 92 LEU A O 1
#

Sequence (92 aa):
MILKTYDRIDMSEYMEKHAVSRLIGAPPGYIGHDEGGQLTEAVRRNPYSVILLDEVEKAHTDVFNVLLQILDEGRLTDSKGRSVDFKNTILL

Organism: Staphylococcus aureus (NCBI:txid1280)

pLDDT: mean 93.47, std 6.97, range [56.19, 98.31]

Mean predicted aligned error: 3.29 Å

Radius of gyration: 12.39 Å; Cα contacts (8 Å, |Δi|>4): 171; chains: 1; bounding box: 31×23×33 Å

Foldseek 3Di:
DDQDEEEEDEQLQALDPQSLCQQQADAPPDPGNVVGHPPQVVCQVGVQHEYEHHPNVNHDPVNVVQVVCCVVVQWGQGNVRDIGGNPNYHYD

Secondary structure (DSSP, 8-state):
----EEEEEEGGGG-STTTTHHHH-PPTTSTTTTT--HHHHHHHH-SSEEEEEETGGGS-HHHHHHHHHHHHHSEEE-TTS-EEE-TT-EE-